Protein AF-A0A2M7KIV7-F1 (afdb_monomer_lite)

Secondary structure (DSSP, 8-state):
-B-TTT-PBPEEEEEESS-TT--EEHHHHHSGGGHHHHHHHSGGGGGS----EEEEEEEETTTTEEEE-TT--EEHHHHHHHHHH-

Radius of gyration: 13.53 Å; chains: 1; bounding box: 28×26×39 Å

pLDDT: mean 76.74, std 17.38, range [42.53, 96.69]

Foldseek 3Di:
DADPPPRDDWAKFKDWPVDNPDTDGLVVLVPPPPPCPVVVVPPPCPPDPDFTKIFIWTADPVVRDIDTDPPDIDTSVRSVVVSVVD

Structure (mmCIF, N/CA/C/O backbone):
data_AF-A0A2M7KIV7-F1
#
_entry.id   AF-A0A2M7KIV7-F1
#
loop_
_atom_site.group_PDB
_atom_site.id
_atom_site.type_symbol
_atom_site.label_atom_id
_atom_site.label_alt_id
_atom_site.label_comp_id
_atom_site.label_asym_id
_atom_site.label_entity_id
_atom_site.label_seq_id
_atom_site.pdbx_PDB_ins_code
_atom_site.Cartn_x
_atom_site.Cartn_y
_atom_site.Cartn_z
_atom_site.occupancy
_atom_site.B_iso_or_equiv
_atom_site.auth_seq_id
_atom_site.auth_comp_id
_atom_site.auth_asym_id
_atom_site.auth_atom_id
_atom_site.pdbx_PDB_model_num
ATOM 1 N N . MET A 1 1 ? -1.829 3.663 11.448 1.00 88.94 1 MET A N 1
ATOM 2 C CA . MET A 1 1 ? -2.356 5.056 11.475 1.00 88.94 1 MET A CA 1
ATOM 3 C C . MET A 1 1 ? -3.850 5.048 11.800 1.00 88.94 1 MET A C 1
ATOM 5 O O . MET A 1 1 ? -4.506 4.072 11.473 1.00 88.94 1 MET A O 1
ATOM 9 N N . LYS A 1 2 ? -4.432 6.112 12.379 1.00 94.62 2 LYS A N 1
ATOM 10 C CA . LYS A 1 2 ? -5.877 6.143 12.706 1.00 94.62 2 LYS A CA 1
ATOM 11 C C . LYS A 1 2 ? -6.737 6.768 11.608 1.00 94.62 2 LYS A C 1
ATOM 13 O O . LYS A 1 2 ? -6.369 7.782 11.018 1.00 94.62 2 LYS A O 1
ATOM 18 N N . CYS A 1 3 ? -7.922 6.201 11.384 1.00 94.75 3 CYS A N 1
ATOM 19 C CA . CYS A 1 3 ? -8.907 6.734 10.449 1.00 94.75 3 CYS A CA 1
ATOM 20 C C . CYS A 1 3 ? -9.439 8.091 10.926 1.00 94.75 3 CYS A C 1
ATOM 22 O O . CYS A 1 3 ? -9.981 8.197 12.024 1.00 94.75 3 CYS A O 1
ATOM 24 N N . HIS A 1 4 ? -9.373 9.116 10.074 1.00 93.25 4 HIS A N 1
ATOM 25 C CA . HIS A 1 4 ? -9.858 10.459 10.409 1.00 93.25 4 HIS A CA 1
ATOM 26 C C . HIS A 1 4 ? -11.369 10.508 10.706 1.00 93.25 4 HIS A C 1
ATOM 28 O O . HIS A 1 4 ? -11.811 11.383 11.445 1.00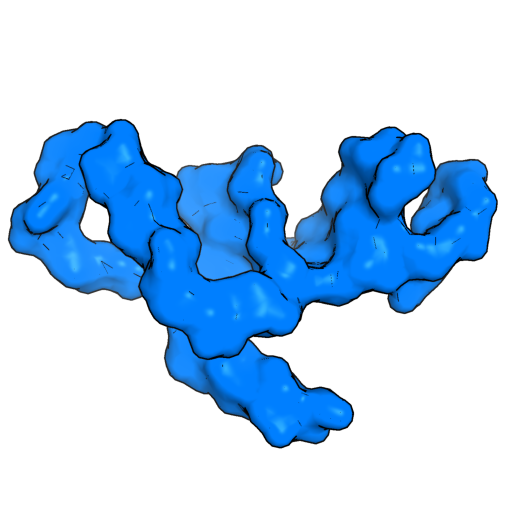 93.25 4 HIS A O 1
ATOM 34 N N . GLN A 1 5 ? -12.155 9.565 10.173 1.00 94.94 5 GLN A N 1
ATOM 35 C CA . GLN A 1 5 ? -13.605 9.522 10.366 1.00 94.94 5 GLN A CA 1
ATOM 36 C C . GLN A 1 5 ? -14.031 8.761 11.632 1.00 94.94 5 GLN A C 1
ATOM 38 O O . GLN A 1 5 ? -14.844 9.271 12.394 1.00 94.94 5 GLN A O 1
ATOM 43 N N . CYS A 1 6 ? -13.516 7.546 11.864 1.00 96.44 6 CYS A N 1
ATOM 44 C CA . CYS A 1 6 ? -13.961 6.684 12.975 1.00 96.44 6 CYS A CA 1
ATOM 45 C C . CYS A 1 6 ? -12.898 6.406 14.045 1.00 96.44 6 CYS A C 1
ATOM 47 O O . CYS A 1 6 ? -13.180 5.683 14.995 1.00 96.44 6 CYS A O 1
ATOM 49 N N . GLN A 1 7 ? -11.681 6.936 13.893 1.00 96.69 7 GLN A N 1
ATOM 50 C CA . GLN A 1 7 ? -10.541 6.733 14.802 1.00 96.69 7 GLN A CA 1
ATOM 51 C C . GLN A 1 7 ? -10.066 5.276 14.957 1.00 96.69 7 GLN A C 1
ATOM 53 O O . GLN A 1 7 ? -9.152 5.016 15.739 1.00 96.69 7 GLN A O 1
ATOM 58 N N . HIS A 1 8 ? -10.637 4.338 14.196 1.00 95.94 8 HIS A N 1
ATOM 59 C CA . HIS A 1 8 ? -10.178 2.954 14.138 1.00 95.94 8 HIS A CA 1
ATOM 60 C C . HIS A 1 8 ? -8.782 2.862 13.509 1.00 95.94 8 HIS A C 1
ATOM 62 O O . HIS A 1 8 ? -8.426 3.692 12.664 1.00 95.94 8 HIS A O 1
ATOM 68 N N . GLU A 1 9 ? -8.009 1.855 13.913 1.00 96.25 9 GLU A N 1
ATOM 69 C CA . GLU A 1 9 ? -6.693 1.597 13.332 1.00 96.25 9 GLU A CA 1
ATOM 70 C C . GLU A 1 9 ? -6.848 1.197 11.862 1.00 96.25 9 GLU A C 1
ATOM 72 O O . GLU A 1 9 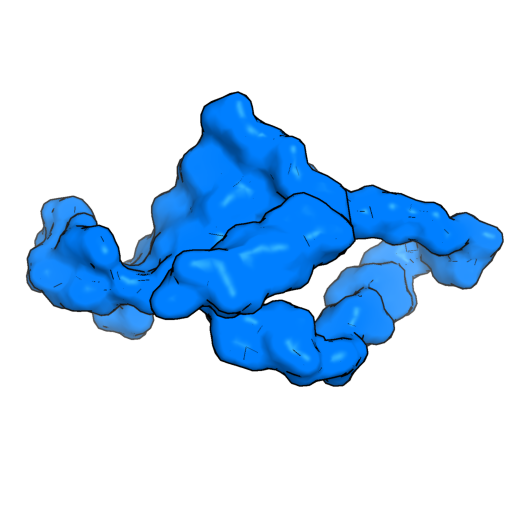? -7.723 0.411 11.495 1.00 96.25 9 GLU A O 1
ATOM 77 N N . MET A 1 10 ? -6.039 1.801 11.003 1.00 94.50 10 MET A N 1
ATOM 78 C CA . MET A 1 10 ? -6.017 1.500 9.579 1.00 94.50 10 MET A CA 1
ATOM 79 C C . MET A 1 10 ? -4.948 0.458 9.288 1.00 94.50 10 MET A C 1
ATOM 81 O O . MET A 1 10 ? -3.872 0.481 9.883 1.00 94.50 10 MET A O 1
ATOM 85 N N . VAL A 1 11 ? -5.256 -0.405 8.329 1.00 93.88 11 VAL A N 1
ATOM 86 C CA . VAL A 1 11 ? -4.374 -1.457 7.833 1.00 93.88 11 VAL A CA 1
ATOM 87 C C . VAL A 1 11 ? -3.483 -0.875 6.744 1.00 93.88 11 VAL A C 1
ATOM 89 O O . VAL A 1 11 ? -3.999 -0.286 5.788 1.00 93.88 11 VAL A O 1
ATOM 92 N N . SER A 1 12 ? -2.171 -1.015 6.900 1.00 92.12 12 SER A N 1
ATOM 93 C CA . SER A 1 12 ? -1.189 -0.565 5.916 1.00 92.12 12 SER A CA 1
ATOM 94 C C . SER A 1 12 ? -1.192 -1.455 4.669 1.00 92.12 12 SER A C 1
ATOM 96 O O . SER A 1 12 ? -1.612 -2.615 4.688 1.00 92.12 12 SER A O 1
ATOM 98 N N . GLY A 1 13 ? -0.790 -0.882 3.544 1.00 90.56 13 GLY A N 1
ATOM 99 C CA . GLY A 1 13 ? -0.850 -1.533 2.248 1.00 90.56 13 GLY A CA 1
ATOM 100 C C . GLY A 1 13 ? -0.311 -0.651 1.138 1.00 90.56 13 GLY A C 1
ATOM 101 O O . GLY A 1 13 ? 0.290 0.402 1.358 1.00 90.56 13 GLY A O 1
ATOM 102 N N . TYR A 1 14 ? -0.596 -1.068 -0.086 1.00 88.50 14 TYR A N 1
ATOM 103 C CA . TYR A 1 14 ? -0.176 -0.372 -1.287 1.00 88.50 14 TYR A CA 1
ATOM 104 C C . TYR A 1 14 ? -1.319 -0.302 -2.300 1.00 88.50 14 TYR A C 1
ATOM 106 O O . TYR A 1 14 ? -2.132 -1.218 -2.426 1.00 88.50 14 TYR A O 1
ATOM 114 N N . SER A 1 15 ? -1.376 0.799 -3.043 1.00 88.00 15 SER A N 1
ATOM 115 C CA . SER A 1 15 ? -2.281 0.986 -4.180 1.00 88.00 15 SER A CA 1
ATOM 116 C C . SER A 1 15 ? -1.489 0.940 -5.474 1.00 88.00 15 SER A C 1
ATOM 118 O O . SER A 1 15 ? -0.439 1.576 -5.563 1.00 88.00 15 SER A O 1
ATOM 120 N N . SER A 1 16 ? -1.993 0.269 -6.513 1.00 83.12 16 SER A N 1
ATOM 121 C CA . SER A 1 16 ? -1.391 0.405 -7.842 1.00 83.12 16 SER A CA 1
ATOM 122 C C . SER A 1 16 ? -1.516 1.845 -8.331 1.00 83.12 16 SER A C 1
ATOM 124 O O . SER A 1 16 ? -2.576 2.466 -8.234 1.00 83.12 16 SER A O 1
ATOM 126 N N . ALA A 1 17 ? -0.445 2.364 -8.922 1.00 79.44 17 ALA A N 1
ATOM 127 C CA . ALA A 1 17 ? -0.447 3.667 -9.571 1.00 79.44 17 ALA A CA 1
ATOM 128 C C . ALA A 1 17 ? -1.259 3.681 -10.876 1.00 79.44 17 ALA A C 1
ATOM 130 O O . ALA A 1 17 ? -1.681 4.741 -11.334 1.00 79.44 17 ALA A O 1
ATOM 131 N N . ASN A 1 18 ? -1.490 2.508 -11.474 1.00 68.44 18 ASN A N 1
ATOM 132 C CA . ASN A 1 18 ? -2.218 2.374 -12.736 1.00 68.44 18 ASN A CA 1
ATOM 133 C C . ASN A 1 18 ? -3.737 2.274 -12.543 1.00 68.44 18 ASN A C 1
ATOM 135 O O . ASN A 1 18 ? -4.489 2.503 -13.490 1.00 68.44 18 ASN A O 1
ATOM 139 N N . THR A 1 19 ? -4.189 1.934 -11.335 1.00 67.38 19 THR A N 1
ATOM 140 C CA . THR A 1 19 ? -5.603 1.766 -10.994 1.00 67.38 19 THR A CA 1
ATOM 141 C C . THR A 1 19 ? -5.864 2.359 -9.616 1.00 67.38 19 THR A C 1
ATOM 143 O O . THR A 1 19 ? -5.674 1.698 -8.603 1.00 67.38 19 THR A O 1
ATOM 146 N N . GLY A 1 20 ? -6.362 3.597 -9.559 1.00 58.53 20 GLY A N 1
ATOM 147 C CA . GLY A 1 20 ? -6.619 4.312 -8.295 1.00 58.53 20 GLY A CA 1
ATOM 148 C C . GLY A 1 20 ? -7.693 3.699 -7.377 1.00 58.53 20 GLY A C 1
ATOM 149 O O . GLY A 1 20 ? -8.041 4.307 -6.372 1.00 58.53 20 GLY A O 1
ATOM 150 N N . LEU A 1 21 ? -8.233 2.527 -7.727 1.00 64.94 21 LEU A N 1
ATOM 151 C CA . LEU A 1 21 ? -9.203 1.757 -6.940 1.00 64.94 21 LEU A CA 1
ATOM 152 C C . LEU A 1 21 ? -8.659 0.402 -6.455 1.00 64.94 21 LEU A C 1
ATOM 154 O O . LEU A 1 21 ? -9.388 -0.335 -5.798 1.00 64.94 21 LEU A O 1
ATOM 158 N N . SER A 1 22 ? -7.410 0.053 -6.773 1.00 73.25 22 SER A N 1
ATOM 159 C CA . SER A 1 22 ? -6.778 -1.169 -6.258 1.00 73.25 22 SER A CA 1
ATOM 160 C C . SER A 1 22 ? -6.090 -0.876 -4.929 1.00 73.25 22 SER A C 1
ATOM 162 O O . SER A 1 22 ? -5.303 0.064 -4.859 1.00 73.25 22 SER A O 1
ATOM 164 N N . TRP A 1 23 ? -6.334 -1.691 -3.910 1.00 81.50 23 TRP A N 1
ATOM 165 C CA . TRP A 1 23 ? -5.599 -1.673 -2.646 1.00 81.50 23 TRP A CA 1
ATOM 166 C C . TRP A 1 23 ? -5.240 -3.107 -2.276 1.00 81.50 23 TRP A C 1
ATOM 168 O O . TRP A 1 23 ? -6.068 -4.006 -2.430 1.00 81.50 23 TRP A O 1
ATOM 178 N N . ILE A 1 24 ? -4.013 -3.303 -1.809 1.00 81.12 24 ILE A N 1
ATOM 179 C CA . ILE A 1 24 ? -3.463 -4.601 -1.426 1.00 81.12 24 ILE A CA 1
ATOM 180 C C . ILE A 1 24 ? -2.801 -4.429 -0.063 1.00 81.12 24 ILE A C 1
ATOM 182 O O . ILE A 1 24 ? -2.039 -3.486 0.145 1.00 81.12 24 ILE A O 1
ATOM 186 N N . GLU A 1 25 ? -3.094 -5.336 0.859 1.00 84.19 25 GLU A N 1
ATOM 187 C CA . GLU A 1 25 ? -2.467 -5.372 2.180 1.00 84.19 25 GLU A CA 1
ATOM 188 C C . GLU A 1 25 ? -0.978 -5.744 2.079 1.00 84.19 25 GLU A C 1
ATOM 190 O O . GLU A 1 25 ? -0.577 -6.510 1.199 1.00 84.19 25 GLU A O 1
ATOM 195 N N . GLU A 1 26 ? -0.144 -5.242 2.990 1.00 83.12 26 GLU A N 1
ATOM 196 C CA . GLU A 1 26 ? 1.299 -5.549 3.009 1.00 83.12 26 GLU A CA 1
ATOM 197 C C . GLU A 1 26 ? 1.581 -7.054 3.090 1.00 83.12 26 GLU A C 1
ATOM 199 O O . GLU A 1 26 ? 2.436 -7.579 2.375 1.00 83.12 26 GLU A O 1
ATOM 204 N N . GLU A 1 27 ? 0.815 -7.783 3.905 1.00 74.56 27 GLU A N 1
ATOM 205 C CA . GLU A 1 27 ? 0.949 -9.236 4.023 1.00 74.56 27 GLU A CA 1
ATOM 206 C C . GLU A 1 27 ? 0.612 -9.945 2.702 1.00 74.56 27 GLU A C 1
ATOM 208 O O . GLU A 1 27 ? 1.285 -10.898 2.302 1.00 74.56 27 GLU A O 1
ATOM 213 N N . GLN A 1 28 ? -0.380 -9.441 1.966 1.00 71.06 28 GLN A N 1
ATOM 214 C CA . GLN A 1 28 ? -0.764 -9.995 0.669 1.00 71.06 28 GLN A CA 1
ATOM 215 C C . GLN A 1 28 ? 0.302 -9.746 -0.397 1.00 71.06 28 GLN A C 1
ATOM 217 O O . GLN A 1 28 ? 0.471 -10.594 -1.273 1.00 71.06 28 GLN A O 1
ATOM 222 N N . PHE A 1 29 ? 1.071 -8.659 -0.285 1.00 69.19 29 PHE A N 1
ATOM 223 C CA . PHE A 1 29 ? 2.238 -8.400 -1.130 1.00 69.19 29 PHE A CA 1
ATOM 224 C C . PHE A 1 29 ? 3.335 -9.464 -0.981 1.00 69.19 29 PHE A C 1
ATOM 226 O O . PHE A 1 29 ? 4.013 -9.780 -1.959 1.00 69.19 29 PHE A O 1
ATOM 233 N N . ARG A 1 30 ? 3.474 -10.070 0.208 1.00 65.75 30 ARG A N 1
ATOM 234 C CA . ARG A 1 30 ? 4.405 -11.193 0.440 1.00 65.75 30 ARG A CA 1
ATOM 235 C C . ARG A 1 30 ? 3.963 -12.461 -0.297 1.00 65.75 30 ARG A C 1
ATOM 237 O O . ARG A 1 30 ? 4.791 -13.291 -0.672 1.00 65.75 30 ARG A O 1
ATOM 244 N N . SER A 1 31 ? 2.660 -12.617 -0.535 1.00 60.38 31 SER A N 1
ATOM 245 C CA . SER A 1 31 ? 2.108 -13.745 -1.280 1.00 60.38 31 SER A CA 1
ATOM 246 C C . SER A 1 31 ? 2.037 -13.420 -2.778 1.00 60.38 31 SER A C 1
ATOM 248 O O . SER A 1 31 ? 1.238 -12.611 -3.235 1.00 60.38 31 SER A O 1
ATOM 250 N N . PHE A 1 32 ? 2.856 -14.100 -3.579 1.00 52.47 32 PHE A N 1
ATOM 251 C CA . PHE A 1 32 ? 2.955 -13.979 -5.045 1.00 52.47 32 PHE A CA 1
ATOM 252 C C . PHE A 1 32 ? 1.625 -14.063 -5.843 1.00 52.47 32 PHE A C 1
ATOM 254 O O . PHE A 1 32 ? 1.634 -13.879 -7.058 1.00 52.47 32 PHE A O 1
ATOM 261 N N . ALA A 1 33 ? 0.491 -14.358 -5.203 1.00 49.75 33 ALA A N 1
ATOM 262 C CA . ALA A 1 33 ? -0.755 -14.783 -5.834 1.00 49.75 33 ALA A CA 1
ATOM 263 C C . ALA A 1 33 ? -1.618 -13.660 -6.449 1.00 49.75 33 ALA A C 1
ATOM 265 O O . ALA A 1 33 ? -2.486 -13.967 -7.266 1.00 49.75 33 ALA A O 1
ATOM 266 N N . PHE A 1 34 ? -1.405 -12.382 -6.110 1.00 46.09 34 PHE A N 1
ATOM 267 C CA . PHE A 1 34 ? -2.232 -11.285 -6.651 1.00 46.09 34 PHE A CA 1
ATOM 268 C C . PHE A 1 34 ? -1.676 -10.629 -7.921 1.00 46.09 34 PHE A C 1
ATOM 270 O O . PHE A 1 34 ? -2.418 -9.948 -8.627 1.00 46.09 34 PHE A O 1
ATOM 277 N N . LEU A 1 35 ? -0.405 -10.874 -8.261 1.00 49.69 35 LEU A N 1
ATOM 278 C CA . LEU A 1 35 ? 0.243 -10.208 -9.394 1.00 49.69 35 LEU A CA 1
ATOM 279 C C . LEU A 1 35 ? -0.370 -10.583 -10.748 1.00 49.69 35 LEU A C 1
ATOM 281 O O . LEU A 1 35 ? -0.419 -9.749 -11.647 1.00 49.69 35 LEU A O 1
ATOM 285 N N . ASP A 1 36 ? -0.842 -11.8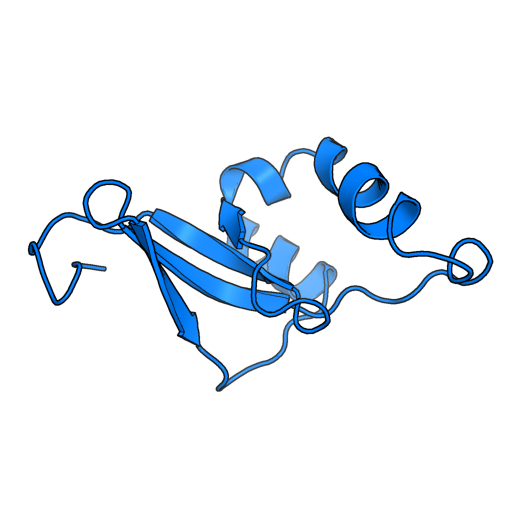21 -10.894 1.00 48.84 36 ASP A N 1
ATOM 286 C CA . ASP A 1 36 ? -1.413 -12.277 -12.158 1.00 48.84 36 ASP A CA 1
ATOM 287 C C . ASP A 1 36 ? -2.890 -11.918 -12.291 1.00 48.84 36 ASP A C 1
ATOM 289 O O . ASP A 1 36 ? -3.339 -11.679 -13.404 1.00 48.84 36 ASP A O 1
ATOM 293 N N . LYS A 1 37 ? -3.675 -11.833 -11.213 1.00 43.12 37 LYS A N 1
ATOM 294 C CA . LYS A 1 37 ? -5.130 -11.675 -11.366 1.00 43.12 37 LYS A CA 1
ATOM 295 C C . LYS A 1 37 ? -5.530 -10.272 -11.829 1.00 43.12 37 LYS A C 1
ATOM 297 O O . LYS A 1 37 ? -6.193 -10.153 -12.854 1.00 43.12 37 LYS A O 1
ATOM 302 N N . ASP A 1 38 ? -5.030 -9.225 -11.176 1.00 48.69 38 ASP A N 1
ATOM 303 C CA . ASP A 1 38 ? -5.405 -7.844 -11.523 1.00 48.69 38 ASP A CA 1
ATOM 304 C C . ASP A 1 38 ? -4.728 -7.345 -12.813 1.00 48.69 38 ASP A C 1
ATOM 306 O O . ASP A 1 38 ? -5.325 -6.593 -13.586 1.00 48.69 38 ASP A O 1
ATOM 310 N N . LEU A 1 39 ? -3.496 -7.787 -13.105 1.00 49.47 39 LEU A N 1
ATOM 311 C CA . LEU A 1 39 ? -2.787 -7.397 -14.333 1.00 49.47 39 LEU A CA 1
ATOM 312 C C . LEU A 1 39 ? -3.178 -8.249 -15.551 1.00 49.47 39 LEU A C 1
ATOM 314 O O . LEU A 1 39 ? -3.170 -7.723 -16.667 1.00 49.47 39 LEU A O 1
ATOM 318 N N . SER A 1 40 ? -3.542 -9.530 -15.384 1.00 49.03 40 SER A N 1
ATOM 319 C CA . SER A 1 40 ? -3.972 -10.370 -16.518 1.00 49.03 40 SER A CA 1
ATOM 320 C C . SER A 1 40 ? -5.399 -10.079 -16.990 1.00 49.03 40 SER A C 1
ATOM 322 O O . SER A 1 40 ? -5.712 -10.367 -18.153 1.00 49.03 40 SER A O 1
ATOM 324 N N . GLU A 1 41 ? -6.242 -9.486 -16.139 1.00 50.78 41 GLU A N 1
ATOM 325 C CA . GLU A 1 41 ? -7.600 -9.050 -16.492 1.00 50.78 41 GLU A CA 1
ATOM 326 C C . GLU A 1 41 ? -7.625 -7.643 -17.128 1.00 50.78 41 GLU A C 1
ATOM 328 O O . GLU A 1 41 ? -8.558 -7.303 -17.860 1.00 50.78 41 GLU A O 1
ATOM 333 N N . ALA A 1 42 ? -6.552 -6.853 -16.982 1.00 48.69 42 ALA A N 1
ATOM 334 C CA . ALA A 1 42 ? -6.402 -5.521 -17.575 1.00 48.69 42 ALA A CA 1
ATOM 335 C C . ALA A 1 42 ? -5.943 -5.542 -19.059 1.00 48.69 42 ALA A C 1
ATOM 337 O O . ALA A 1 42 ? -4.919 -4.963 -19.433 1.00 48.69 42 ALA A O 1
ATOM 338 N N . GLY A 1 43 ? -6.736 -6.164 -19.940 1.00 48.78 43 GLY A N 1
ATOM 339 C CA . GLY A 1 43 ? -6.689 -5.962 -21.402 1.00 48.78 43 GLY A CA 1
ATOM 340 C C . GLY A 1 43 ? -5.377 -6.334 -22.125 1.00 48.78 43 GLY A C 1
ATOM 341 O O . GLY A 1 43 ? -4.548 -7.070 -21.603 1.00 48.78 43 GLY A O 1
ATOM 342 N N . LEU A 1 44 ? -5.199 -5.841 -23.366 1.00 47.25 44 LEU A N 1
ATOM 343 C CA . LEU A 1 44 ? -4.138 -6.154 -24.367 1.00 47.25 44 LEU A CA 1
ATOM 344 C C . LEU A 1 44 ? -2.662 -6.056 -23.892 1.00 47.25 44 LEU A C 1
ATOM 346 O O . LEU A 1 44 ? -1.741 -6.248 -24.683 1.00 47.25 44 LEU A O 1
ATOM 350 N N . LYS A 1 45 ? -2.417 -5.783 -22.610 1.00 49.31 45 LYS A N 1
ATOM 351 C CA . LYS A 1 45 ? -1.103 -5.606 -21.979 1.00 49.31 45 LYS A CA 1
ATOM 352 C C . LYS A 1 45 ? -0.397 -6.915 -21.593 1.00 49.31 45 LYS A C 1
ATOM 354 O O . LYS A 1 45 ? 0.712 -6.859 -21.076 1.00 49.31 45 LYS A O 1
ATOM 359 N N . LYS A 1 46 ? -0.967 -8.085 -21.917 1.00 47.84 46 LYS A N 1
ATOM 360 C CA . LYS A 1 46 ? -0.385 -9.427 -21.676 1.00 47.84 46 LYS A CA 1
ATOM 361 C C . LYS A 1 46 ? 0.983 -9.690 -22.335 1.00 47.84 46 LYS A C 1
ATOM 363 O O . LYS A 1 46 ? 1.593 -10.714 -22.058 1.00 47.84 46 LYS A O 1
ATOM 368 N N . LEU A 1 47 ? 1.451 -8.815 -23.228 1.00 49.62 47 LEU A N 1
ATOM 369 C CA . LEU A 1 47 ? 2.645 -9.045 -24.053 1.00 49.62 47 LEU A CA 1
ATOM 370 C C . LEU A 1 47 ? 3.915 -8.335 -23.567 1.00 49.62 47 LEU A C 1
ATOM 372 O O . LEU A 1 47 ? 4.980 -8.586 -24.125 1.00 49.62 47 LEU A O 1
ATOM 376 N N . PHE A 1 48 ? 3.840 -7.476 -22.548 1.00 42.53 48 PHE A N 1
ATOM 377 C CA . PHE A 1 48 ? 5.022 -6.802 -22.007 1.00 42.53 48 PHE A CA 1
ATOM 378 C C . PHE A 1 48 ? 5.062 -6.909 -20.481 1.00 42.53 48 PHE A C 1
ATOM 380 O O . PHE A 1 48 ? 4.032 -6.681 -19.846 1.00 42.53 48 PHE A O 1
ATOM 387 N N . PRO A 1 49 ? 6.232 -7.205 -19.875 1.00 49.78 49 PRO A N 1
ATOM 388 C CA . PRO A 1 49 ? 6.420 -7.157 -18.429 1.00 49.78 49 PRO A CA 1
ATOM 389 C C . PRO A 1 49 ? 6.319 -5.698 -17.973 1.00 49.78 49 PRO A C 1
ATOM 391 O O . PRO A 1 49 ? 7.316 -4.980 -17.865 1.00 49.78 49 PRO A O 1
ATOM 394 N N . TRP A 1 50 ? 5.093 -5.218 -17.783 1.00 53.44 50 TRP A N 1
ATOM 395 C CA . TRP A 1 50 ? 4.858 -3.865 -17.315 1.00 53.44 50 TRP A CA 1
ATOM 396 C C . TRP A 1 50 ? 5.251 -3.815 -15.844 1.00 53.44 50 TRP A C 1
ATOM 398 O O . TRP A 1 50 ? 4.723 -4.556 -15.016 1.00 53.44 50 TRP A O 1
ATOM 408 N N . LYS A 1 51 ? 6.220 -2.960 -15.521 1.00 63.81 51 LYS A N 1
ATOM 409 C CA . LYS A 1 51 ? 6.642 -2.728 -14.142 1.00 63.81 51 LYS A CA 1
ATOM 410 C C . LYS A 1 51 ? 5.460 -2.125 -13.384 1.00 63.81 51 LYS A C 1
ATOM 412 O O . LYS A 1 51 ? 5.033 -1.018 -13.704 1.00 63.81 51 LYS A O 1
ATOM 417 N N . GLY A 1 52 ? 4.897 -2.877 -12.441 1.00 71.75 52 GLY A N 1
ATOM 418 C CA . GLY A 1 52 ? 3.899 -2.349 -11.518 1.00 71.75 52 GLY A CA 1
ATOM 419 C C . GLY A 1 52 ? 4.524 -1.229 -10.691 1.00 71.75 52 GLY A C 1
ATOM 420 O O . GLY A 1 52 ? 5.587 -1.425 -10.101 1.00 71.75 52 GLY A O 1
ATOM 421 N N . GLU A 1 53 ? 3.882 -0.065 -10.699 1.00 84.06 53 GLU A N 1
ATOM 422 C CA . GLU A 1 53 ? 4.192 1.057 -9.816 1.00 84.06 53 GLU A CA 1
ATOM 423 C C . GLU A 1 53 ? 3.128 1.114 -8.720 1.00 84.06 53 GLU A C 1
ATOM 425 O O . GLU A 1 53 ? 1.947 0.856 -8.983 1.00 84.06 53 GLU A O 1
ATOM 430 N N . TYR A 1 54 ? 3.547 1.466 -7.509 1.00 85.94 54 TYR A N 1
ATOM 431 C CA . TYR A 1 54 ? 2.718 1.444 -6.313 1.00 85.94 54 TYR A CA 1
ATOM 432 C C . TYR A 1 54 ? 2.907 2.708 -5.475 1.00 85.94 54 TYR A C 1
ATOM 434 O O . TYR A 1 54 ? 3.970 3.328 -5.482 1.00 85.94 54 TYR A O 1
ATOM 442 N N . PHE A 1 55 ? 1.863 3.062 -4.737 1.00 90.12 55 PHE A N 1
ATOM 443 C CA . PHE A 1 55 ? 1.849 4.111 -3.722 1.00 90.12 55 PHE A CA 1
ATOM 444 C C . PHE A 1 55 ? 1.574 3.484 -2.363 1.00 90.12 55 PHE A C 1
ATOM 446 O O . PHE A 1 55 ? 0.778 2.542 -2.289 1.00 90.12 55 PHE A O 1
ATOM 453 N N . LYS A 1 56 ? 2.164 4.023 -1.292 1.00 91.38 56 LYS A N 1
ATOM 454 C CA . LYS A 1 56 ? 1.757 3.649 0.067 1.00 91.38 56 LYS A CA 1
ATOM 455 C C . LYS A 1 56 ? 0.296 4.005 0.282 1.00 91.38 56 LYS A C 1
ATOM 457 O O . LYS A 1 56 ? -0.184 5.051 -0.163 1.00 91.38 56 LYS A O 1
ATOM 462 N N . ALA A 1 57 ? -0.420 3.127 0.959 1.00 91.62 57 ALA A N 1
ATOM 463 C CA . ALA A 1 57 ? -1.822 3.326 1.247 1.00 91.62 57 ALA A CA 1
ATOM 464 C C . ALA A 1 57 ? -2.197 2.736 2.603 1.00 91.62 57 ALA A C 1
ATOM 466 O O . ALA A 1 57 ? -1.536 1.848 3.128 1.00 91.62 57 ALA A O 1
ATOM 467 N N . ALA A 1 58 ? -3.307 3.206 3.155 1.00 92.69 58 ALA A N 1
ATOM 468 C CA . ALA A 1 58 ? -3.903 2.617 4.338 1.00 92.69 58 ALA A CA 1
ATOM 469 C C . ALA A 1 58 ? -5.410 2.495 4.162 1.00 92.69 58 ALA A C 1
ATOM 471 O O . ALA A 1 58 ? -6.070 3.427 3.694 1.00 92.69 58 ALA A O 1
ATOM 472 N N . HIS A 1 59 ? -5.968 1.366 4.580 1.00 92.62 59 HIS A N 1
ATOM 473 C CA . HIS A 1 59 ? -7.392 1.083 4.497 1.00 92.62 59 HIS A CA 1
ATOM 474 C C . HIS A 1 59 ? -8.015 1.026 5.891 1.00 92.62 59 HIS A C 1
ATOM 476 O O . HIS A 1 59 ? -7.536 0.342 6.793 1.00 92.62 59 HIS A O 1
ATOM 482 N N . CYS A 1 60 ? -9.118 1.745 6.074 1.00 94.69 60 CYS A N 1
ATOM 483 C CA . CYS A 1 60 ? -9.950 1.618 7.260 1.00 94.69 60 CYS A CA 1
ATOM 484 C C . CYS A 1 60 ? -11.008 0.525 7.030 1.00 94.69 60 CYS A C 1
ATOM 486 O O . CYS A 1 60 ? -11.962 0.774 6.284 1.00 94.69 60 CYS A O 1
ATOM 488 N N . PRO A 1 61 ? -10.927 -0.638 7.705 1.00 92.00 61 PRO A N 1
ATOM 489 C CA . PRO A 1 61 ? -11.872 -1.737 7.494 1.00 92.00 61 PRO A CA 1
ATOM 490 C C . PRO A 1 61 ? -13.307 -1.388 7.909 1.00 92.00 61 PRO A C 1
ATOM 492 O O . PRO A 1 61 ? -14.258 -1.960 7.379 1.00 92.00 61 PRO A O 1
ATOM 495 N N . HIS A 1 62 ? -13.469 -0.427 8.821 1.00 95.25 62 HIS A N 1
ATOM 496 C CA . HIS A 1 62 ? -14.769 -0.004 9.330 1.00 95.25 62 HIS A CA 1
ATOM 497 C C . HIS A 1 62 ? -15.466 0.999 8.396 1.00 95.25 62 HIS A C 1
ATOM 499 O O . HIS A 1 62 ? -16.613 0.803 8.010 1.00 95.25 62 HIS A O 1
ATOM 505 N N . CYS A 1 63 ? -14.762 2.063 7.996 1.00 94.44 63 CYS A N 1
ATOM 506 C CA . CYS A 1 63 ? -15.313 3.112 7.129 1.00 94.44 63 CYS A CA 1
ATOM 507 C C . CYS A 1 63 ? -15.224 2.793 5.634 1.00 94.44 63 CYS A C 1
ATOM 509 O O . CYS A 1 63 ? -15.808 3.525 4.841 1.00 94.44 63 CYS A O 1
ATOM 511 N N . ARG A 1 64 ? -14.479 1.748 5.241 1.00 90.81 64 ARG A N 1
ATOM 512 C CA . ARG A 1 64 ? -14.179 1.421 3.834 1.00 90.81 64 ARG A CA 1
ATOM 513 C C . ARG A 1 64 ? -13.508 2.577 3.082 1.00 90.81 64 ARG A C 1
ATOM 515 O O . ARG A 1 64 ? -13.719 2.769 1.890 1.00 90.81 64 ARG A O 1
ATOM 522 N N . ILE A 1 65 ? -12.696 3.353 3.800 1.00 89.94 65 ILE A N 1
ATOM 523 C CA . ILE A 1 65 ? -11.909 4.461 3.250 1.00 89.94 65 ILE A CA 1
ATOM 524 C C . ILE A 1 65 ? -10.492 3.972 2.999 1.00 89.94 65 ILE A C 1
ATOM 526 O O . ILE A 1 65 ? -9.886 3.376 3.890 1.00 89.94 65 ILE A O 1
ATOM 530 N N . VAL A 1 66 ? -9.955 4.297 1.826 1.00 89.94 66 VAL A N 1
ATOM 531 C CA . VAL A 1 66 ? -8.536 4.145 1.506 1.00 89.94 66 VAL A CA 1
ATOM 532 C C . VAL A 1 66 ? -7.902 5.532 1.455 1.00 89.94 66 VAL A C 1
ATOM 534 O O . VAL A 1 66 ? -8.418 6.435 0.797 1.00 89.94 66 VAL A O 1
ATOM 537 N N . LEU A 1 67 ? -6.796 5.706 2.169 1.00 91.12 67 LEU A N 1
ATOM 538 C CA . LEU A 1 67 ? -5.922 6.869 2.060 1.00 91.12 67 LEU A CA 1
ATOM 539 C C . LEU A 1 67 ? -4.702 6.455 1.249 1.00 91.12 67 LEU A C 1
ATOM 541 O O . LEU A 1 67 ? -4.062 5.469 1.596 1.00 91.12 67 LEU A O 1
ATOM 545 N N . ILE A 1 68 ? -4.405 7.188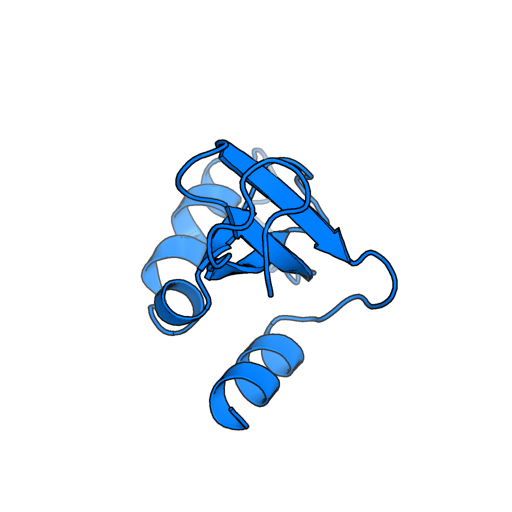 0.180 1.00 90.38 68 ILE A N 1
ATOM 546 C CA . ILE A 1 68 ? -3.266 6.924 -0.703 1.00 90.38 68 ILE A CA 1
ATOM 547 C C . ILE A 1 68 ? -2.291 8.087 -0.567 1.00 90.38 68 ILE A C 1
ATOM 549 O O . ILE A 1 68 ? -2.685 9.247 -0.716 1.00 90.38 68 ILE A O 1
ATOM 553 N N . ASP A 1 69 ? -1.031 7.771 -0.295 1.00 91.31 69 ASP A N 1
ATOM 554 C CA . ASP A 1 69 ? 0.054 8.739 -0.280 1.00 91.31 69 ASP A CA 1
ATOM 555 C C . ASP A 1 69 ? 0.706 8.819 -1.667 1.00 91.31 69 ASP A C 1
ATOM 557 O O . ASP A 1 69 ? 1.439 7.929 -2.096 1.00 91.31 69 ASP A O 1
ATOM 561 N N . TYR A 1 70 ? 0.429 9.911 -2.378 1.00 89.94 70 TYR A N 1
ATOM 562 C CA . TYR A 1 70 ? 0.962 10.168 -3.718 1.00 89.94 70 TYR A CA 1
ATOM 563 C C . TYR A 1 70 ? 2.357 10.812 -3.720 1.00 89.94 70 TYR A C 1
ATOM 565 O O . TYR A 1 70 ? 2.852 11.172 -4.791 1.00 89.94 70 TYR A O 1
ATOM 573 N N . SER A 1 71 ? 2.991 10.995 -2.557 1.00 91.75 71 SER A N 1
ATOM 574 C CA . SER A 1 71 ? 4.296 11.660 -2.454 1.00 91.75 71 SER A CA 1
ATOM 575 C C . SER A 1 71 ? 5.432 10.870 -3.110 1.00 91.75 71 SER A C 1
ATOM 577 O O . SER A 1 71 ? 6.343 11.477 -3.677 1.00 91.75 71 SER A O 1
ATOM 579 N N . GLN A 1 72 ? 5.365 9.536 -3.087 1.00 90.94 72 GLN A N 1
ATOM 580 C CA . GLN A 1 72 ? 6.414 8.665 -3.607 1.00 90.94 72 GLN A CA 1
ATOM 581 C C . GLN A 1 72 ? 5.840 7.487 -4.395 1.00 90.94 72 GLN A C 1
ATOM 583 O O . GLN A 1 72 ? 4.908 6.813 -3.964 1.00 90.94 72 GLN A O 1
ATOM 588 N N . ARG A 1 73 ? 6.433 7.224 -5.565 1.00 90.31 73 ARG A N 1
ATOM 589 C CA . ARG A 1 73 ? 6.178 6.010 -6.345 1.00 90.31 73 ARG A CA 1
ATOM 590 C C . ARG A 1 73 ? 7.222 4.961 -6.015 1.00 90.31 73 ARG A C 1
ATOM 592 O O . ARG A 1 73 ? 8.418 5.250 -6.044 1.00 90.31 73 ARG A O 1
ATOM 599 N N . HIS A 1 74 ? 6.756 3.746 -5.786 1.00 87.62 74 HIS A N 1
ATOM 600 C CA . HIS A 1 74 ? 7.583 2.584 -5.511 1.00 87.62 74 HIS A CA 1
ATOM 601 C C . HIS A 1 74 ? 7.434 1.597 -6.663 1.00 87.62 74 HIS A C 1
ATOM 603 O O . HIS A 1 74 ? 6.326 1.337 -7.138 1.00 87.62 74 HIS A O 1
ATOM 609 N N . ASP A 1 75 ? 8.548 1.042 -7.127 1.00 86.19 75 ASP A N 1
ATOM 610 C CA . ASP A 1 75 ? 8.486 -0.181 -7.915 1.00 86.19 75 ASP A CA 1
ATOM 611 C C . ASP A 1 75 ? 8.342 -1.390 -6.981 1.00 86.19 75 ASP A C 1
ATOM 613 O O . ASP A 1 75 ? 8.435 -1.280 -5.757 1.00 86.19 75 ASP A O 1
ATOM 617 N N . ARG A 1 76 ? 8.114 -2.568 -7.561 1.00 78.38 76 ARG A N 1
ATOM 618 C CA . ARG A 1 76 ? 7.952 -3.799 -6.783 1.00 78.38 76 ARG A CA 1
ATOM 619 C C . ARG A 1 76 ? 9.126 -4.080 -5.834 1.00 78.38 76 ARG A C 1
ATOM 621 O O . ARG A 1 76 ? 8.884 -4.499 -4.711 1.00 78.38 76 ARG A O 1
ATOM 628 N N . LYS A 1 77 ? 10.371 -3.857 -6.268 1.00 81.94 77 LYS A N 1
ATOM 629 C CA . LYS A 1 77 ? 11.551 -4.166 -5.444 1.00 81.94 77 LYS A CA 1
ATOM 630 C C . LYS A 1 77 ? 11.649 -3.226 -4.251 1.00 81.94 77 LYS A C 1
ATOM 632 O O . LYS A 1 77 ? 12.037 -3.657 -3.174 1.00 81.94 77 LYS A O 1
ATOM 637 N N . ALA A 1 78 ? 11.299 -1.957 -4.449 1.00 86.25 78 ALA A N 1
ATOM 638 C CA . ALA A 1 78 ? 11.236 -0.981 -3.371 1.00 86.25 78 ALA A CA 1
ATOM 639 C C . ALA A 1 78 ? 10.153 -1.348 -2.345 1.00 86.25 78 ALA A C 1
ATOM 641 O O . ALA A 1 78 ? 10.423 -1.299 -1.152 1.00 86.25 78 ALA A O 1
ATOM 642 N N . VAL A 1 79 ? 8.970 -1.778 -2.802 1.00 84.75 79 VAL A N 1
ATOM 643 C CA . VAL A 1 79 ? 7.898 -2.258 -1.910 1.00 84.75 79 VAL A CA 1
ATOM 644 C C . VAL A 1 79 ? 8.343 -3.484 -1.109 1.00 84.75 79 VAL A C 1
ATOM 646 O O . VAL A 1 79 ? 8.200 -3.503 0.108 1.00 84.75 79 VAL A O 1
ATOM 649 N N . GLU A 1 80 ? 8.920 -4.492 -1.768 1.00 83.12 80 GLU A N 1
ATOM 650 C CA . GLU A 1 80 ? 9.409 -5.707 -1.097 1.00 83.12 80 GLU A CA 1
ATOM 651 C C . GLU A 1 80 ? 10.479 -5.378 -0.042 1.00 83.12 80 GLU A C 1
ATOM 653 O O . GLU A 1 80 ? 10.396 -5.864 1.082 1.00 83.12 80 GLU A O 1
ATOM 658 N N . ALA A 1 81 ? 11.428 -4.492 -0.363 1.00 84.88 81 ALA A N 1
ATOM 659 C CA . ALA A 1 81 ? 12.470 -4.073 0.573 1.00 84.88 81 ALA A CA 1
ATOM 660 C C . ALA A 1 81 ? 11.928 -3.299 1.788 1.00 84.88 81 ALA A C 1
ATOM 662 O O . ALA A 1 81 ? 12.475 -3.422 2.880 1.00 84.88 81 ALA A O 1
ATOM 663 N N . GLU A 1 82 ? 10.871 -2.501 1.616 1.00 84.88 82 GLU A N 1
ATOM 664 C CA . GLU A 1 8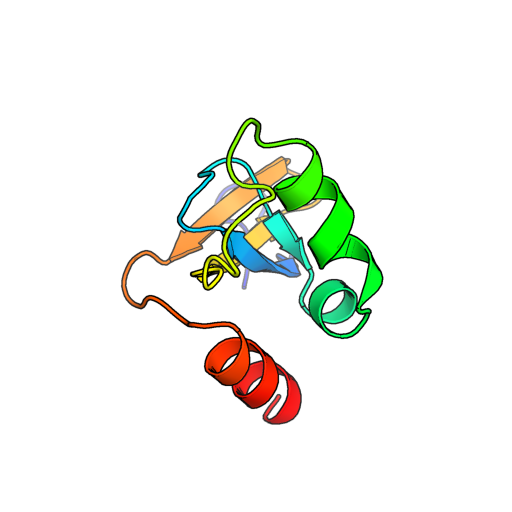2 ? 10.223 -1.794 2.728 1.00 84.88 82 GLU A CA 1
ATOM 665 C C . GLU A 1 82 ? 9.482 -2.755 3.656 1.00 84.88 82 GLU A C 1
ATOM 667 O O . GLU A 1 82 ? 9.652 -2.677 4.867 1.00 84.88 82 GLU A O 1
ATOM 672 N N . ILE A 1 83 ? 8.738 -3.707 3.090 1.00 83.38 83 ILE A N 1
ATOM 673 C CA . ILE A 1 83 ? 8.002 -4.725 3.852 1.00 83.38 83 ILE A CA 1
ATOM 674 C C . ILE A 1 83 ? 8.946 -5.646 4.649 1.00 83.38 83 ILE A C 1
ATOM 676 O O . ILE A 1 83 ? 8.537 -6.210 5.664 1.00 83.38 83 ILE A O 1
ATOM 680 N N . GLU A 1 84 ? 10.176 -5.864 4.175 1.00 80.00 84 GLU A N 1
ATOM 681 C CA . GLU A 1 84 ? 11.209 -6.638 4.884 1.00 80.00 84 GLU A CA 1
ATOM 682 C C . GLU A 1 84 ? 11.921 -5.83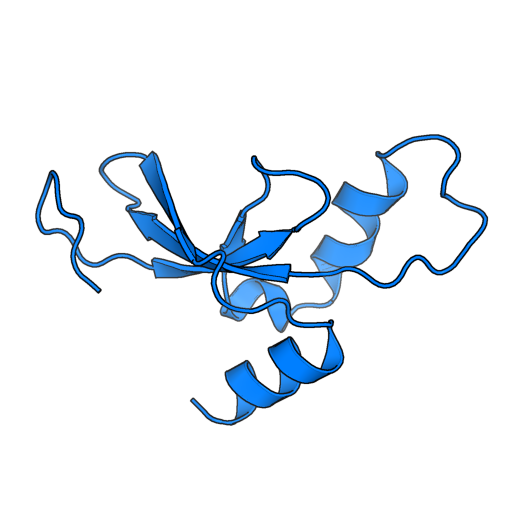9 5.988 1.00 80.00 84 GLU A C 1
ATOM 684 O O . GLU A 1 84 ? 12.545 -6.437 6.867 1.00 80.00 84 GLU A O 1
ATOM 689 N N . ALA A 1 85 ? 11.860 -4.506 5.936 1.00 76.25 85 ALA A N 1
ATOM 690 C CA . ALA A 1 85 ? 12.504 -3.619 6.902 1.00 76.25 85 ALA A CA 1
ATOM 691 C C . ALA A 1 85 ? 11.620 -3.279 8.121 1.00 76.25 85 ALA A C 1
ATOM 693 O O . ALA A 1 85 ? 12.143 -2.735 9.098 1.00 76.25 85 ALA A O 1
ATOM 694 N N . GLU A 1 86 ? 10.318 -3.579 8.057 1.00 64.94 86 GLU A N 1
ATOM 695 C CA . GLU A 1 86 ? 9.315 -3.394 9.123 1.00 64.94 86 GLU A CA 1
ATOM 696 C C . GLU A 1 86 ? 9.095 -4.668 9.959 1.00 64.94 86 GLU A C 1
ATOM 698 O O . GLU A 1 86 ? 9.044 -4.533 11.206 1.00 64.94 86 GLU A O 1
#

Sequence (86 aa):
MKCHQCQHEMVSGYSSANTGLSWIEEEQFRSFAFLDKDLSEAGLKKLFPWKGEYFKAAHCPHCRIVLIDYSQRHDRKAVEAEIEAE